Protein 1IRS (pdb70)

Solvent-accessible surf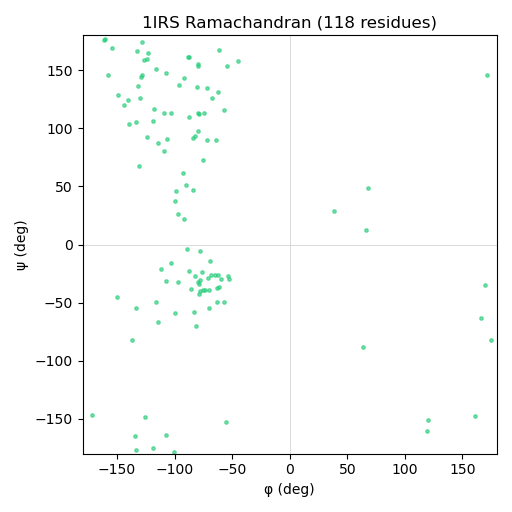ace area: 7224 Å² total

Sequence (122 aa):
MGPAFKEVWQVILKPKGLGQTKNLIGIYRLCLTSKTISFVKLNSEAAAVVLQLMNIRRCGHSENFFFIEVGRSAVTGPGEFWMQVDDSVVAQNMHETILEAMRAMSDEFRPRLVIAGNPARS

Foldseek 3Di:
DPPPQPDKAKWFWDPDKLCPPVVDTGIWMFGHRLFWTFTQHPPHDDTDATWTPVQFPAWDQPFFWIKTAGADSTSSHGDMTITGHPTSPSSVVCCVVNVVSVCCCVVVPDDD/DDDDDDPPPD

Nearest PDB structures (foldseek):
  1irs-assembly1_A  TM=1.009E+00  e=1.849E-23  Homo sapiens
  5u1m-assembly1_A  TM=9.609E-01  e=7.797E-16  Homo sapiens
  1qqg-assembly1_A  TM=9.551E-01  e=1.859E-15  Homo sapiens
  2v76-assembly1_A  TM=9.110E-01  e=1.144E-05  Homo sapiens
  3ml4-assembly2_D  TM=7.518E-01  e=1.645E-04  Mus musculus

Structure (mmCIF, N/CA/C/O backbone):
data_1IRS
#
_entry.id   1IRS
#
_cell.length_a   1.000
_cell.length_b   1.000
_cell.length_c   1.000
_cell.angle_alpha   90.00
_cell.angle_beta   90.00
_cell.angle_gamma   90.00
#
_symmetry.space_group_name_H-M   'P 1'
#
loop_
_entity.id
_entity.type
_entity.pdbx_description
1 polymer IRS-1
2 polymer 'IL-4 RECEPTOR PHOSPHOPEPTIDE'
#
loop_
_atom_site.group_PDB
_atom_site.id
_atom_site.type_symbol
_atom_site.label_atom_id
_atom_site.label_alt_id
_atom_site.label_comp_id
_atom_site.label_asym_id
_atom_site.label_entity_id
_atom_site.label_seq_id
_atom_site.pdbx_PDB_ins_code
_atom_site.Cartn_x
_atom_site.Cartn_y
_atom_site.Cartn_z
_atom_site.occupancy
_atom_site.B_iso_or_equiv
_atom_site.auth_seq_id
_atom_site.auth_comp_id
_atom_site.auth_asym_id
_atom_site.auth_atom_id
_atom_site.pdbx_PDB_model_num
ATOM 1 N N . MET A 1 1 ? -11.572 16.552 6.878 1.00 7.13 156 MET A N 1
ATOM 2 C CA . MET A 1 1 ? -10.494 17.586 6.941 1.00 6.16 156 MET A CA 1
ATOM 3 C C . MET A 1 1 ? -9.471 17.309 5.838 1.00 5.29 156 MET A C 1
ATOM 4 O O . MET A 1 1 ? -9.203 18.149 5.002 1.00 5.31 156 MET A O 1
ATOM 20 N N . GLY A 1 2 ? -8.897 16.138 5.830 1.00 4.93 157 GLY A N 1
ATOM 21 C CA . GLY A 1 2 ? -7.891 15.810 4.781 1.00 4.54 157 GLY A CA 1
ATOM 22 C C . GLY A 1 2 ? -7.129 14.544 5.179 1.00 3.57 157 GLY A C 1
ATOM 23 O O . GLY A 1 2 ? -7.198 13.540 4.498 1.00 3.36 157 GLY A O 1
ATOM 27 N N . PRO A 1 3 ? -6.423 14.640 6.275 1.00 3.49 158 PRO A N 1
ATOM 28 C CA . PRO A 1 3 ? -5.624 13.539 6.822 1.00 3.18 158 PRO A CA 1
ATOM 29 C C . PRO A 1 3 ? -6.492 12.600 7.675 1.00 2.31 158 PRO A C 1
ATOM 30 O O . PRO A 1 3 ? -6.122 12.232 8.772 1.00 2.64 158 PRO A O 1
ATOM 41 N N . ALA A 1 4 ? -7.639 12.205 7.189 1.00 1.70 159 ALA A N 1
ATOM 42 C CA . ALA A 1 4 ? -8.508 11.293 7.984 1.00 1.22 159 ALA A CA 1
ATOM 43 C C . ALA A 1 4 ? -8.209 9.845 7.594 1.00 1.00 159 ALA A C 1
ATOM 44 O O . ALA A 1 4 ? -9.062 9.134 7.099 1.00 1.26 159 ALA A O 1
ATOM 51 N N . PHE A 1 5 ? -7.001 9.402 7.812 1.00 0.81 160 PHE A N 1
ATOM 52 C CA . PHE A 1 5 ? -6.646 8.000 7.453 1.00 0.58 160 PHE A CA 1
ATOM 53 C C . PHE A 1 5 ? -7.499 7.033 8.271 1.00 0.61 160 PHE A C 1
ATOM 54 O O . PHE A 1 5 ? -7.609 7.153 9.475 1.00 1.08 160 PHE A O 1
ATOM 71 N N . LYS A 1 6 ? -8.099 6.071 7.631 1.00 0.31 161 LYS A N 1
ATOM 72 C CA . LYS A 1 6 ? -8.938 5.097 8.378 1.00 0.35 161 LYS A CA 1
ATOM 73 C C . LYS A 1 6 ? -8.032 4.198 9.224 1.00 0.32 161 LYS A C 1
ATOM 74 O O . LYS A 1 6 ? -8.204 4.075 10.421 1.00 0.37 161 LYS A O 1
ATOM 93 N N . GLU A 1 7 ? -7.067 3.571 8.609 1.00 0.28 162 GLU A N 1
ATOM 94 C CA . GLU A 1 7 ? -6.145 2.680 9.369 1.00 0.26 162 GLU A CA 1
ATOM 95 C C . GLU A 1 7 ? -4.700 3.144 9.160 1.00 0.23 162 GLU A C 1
ATOM 96 O O . GLU A 1 7 ? -4.411 3.910 8.263 1.00 0.23 162 GLU A O 1
ATOM 108 N N . VAL A 1 8 ? -3.789 2.688 9.979 1.00 0.24 163 VAL A N 1
ATOM 109 C CA . VAL A 1 8 ? -2.366 3.108 9.818 1.00 0.24 163 VAL A CA 1
ATOM 110 C C . VAL A 1 8 ? -1.437 1.984 10.282 1.00 0.22 163 VAL A C 1
ATOM 111 O O . VAL A 1 8 ? -1.574 1.458 11.368 1.00 0.31 163 VAL A O 1
ATOM 124 N N . TRP A 1 9 ? -0.490 1.616 9.465 1.00 0.17 164 TRP A N 1
ATOM 125 C CA . TRP A 1 9 ? 0.456 0.530 9.854 1.00 0.17 164 TRP A CA 1
ATOM 126 C C . TRP A 1 9 ? 1.894 1.042 9.757 1.00 0.18 164 TRP A C 1
ATOM 127 O O . TRP A 1 9 ? 2.177 2.007 9.074 1.00 0.23 164 TRP A O 1
ATOM 148 N N . GLN A 1 10 ? 2.807 0.396 10.428 1.00 0.17 165 GLN A N 1
ATOM 149 C CA . GLN A 1 10 ? 4.230 0.835 10.368 1.00 0.19 165 GLN A CA 1
ATOM 150 C C . GLN A 1 10 ? 5.067 -0.296 9.764 1.00 0.18 165 GLN A C 1
ATOM 151 O O . GLN A 1 10 ? 5.160 -1.376 10.313 1.00 0.21 165 GLN A O 1
ATOM 165 N N . VAL A 1 11 ? 5.670 -0.065 8.630 1.00 0.19 166 VAL A N 1
ATOM 166 C CA . VAL A 1 11 ? 6.487 -1.139 7.997 1.00 0.22 166 VAL A CA 1
ATOM 167 C C . VAL A 1 11 ? 7.882 -0.616 7.652 1.00 0.21 166 VAL A C 1
ATOM 168 O O . VAL A 1 11 ? 8.178 0.554 7.791 1.00 0.26 166 VAL A O 1
ATOM 181 N N . ILE A 1 12 ? 8.737 -1.490 7.197 1.00 0.21 167 ILE A N 1
ATOM 182 C CA . ILE A 1 12 ? 10.117 -1.085 6.829 1.00 0.22 167 ILE A CA 1
ATOM 183 C C . ILE A 1 12 ? 10.325 -1.380 5.349 1.00 0.22 167 ILE A C 1
ATOM 184 O O . ILE A 1 12 ? 10.463 -2.517 4.953 1.00 0.24 167 ILE A O 1
ATOM 200 N N . LEU A 1 13 ? 10.337 -0.361 4.537 1.00 0.22 168 LEU A N 1
ATOM 201 C CA . LEU A 1 13 ? 10.524 -0.556 3.066 1.00 0.23 168 LEU A CA 1
ATOM 202 C C . LEU A 1 13 ? 11.660 -1.545 2.790 1.00 0.25 168 LEU A C 1
ATOM 203 O O . LEU A 1 13 ? 12.530 -1.761 3.611 1.00 0.42 168 LEU A O 1
ATOM 219 N N . LYS A 1 14 ? 11.648 -2.146 1.634 1.00 0.22 169 LYS A N 1
ATOM 220 C CA . LYS A 1 14 ? 12.707 -3.127 1.278 1.00 0.25 169 LYS A CA 1
ATOM 221 C C . LYS A 1 14 ? 13.231 -2.784 -0.129 1.00 0.28 169 LYS A C 1
ATOM 222 O O . LYS A 1 14 ? 12.447 -2.494 -1.011 1.00 0.48 169 LYS A O 1
ATOM 241 N N . PRO A 1 15 ? 14.534 -2.816 -0.310 1.00 0.28 170 PRO A N 1
ATOM 242 C CA . PRO A 1 15 ? 15.157 -2.500 -1.604 1.00 0.33 170 PRO A CA 1
ATOM 243 C C . PRO A 1 15 ? 14.896 -3.618 -2.619 1.00 0.30 170 PRO A C 1
ATOM 244 O O . PRO A 1 15 ? 15.663 -4.552 -2.739 1.00 0.39 170 PRO A O 1
ATOM 255 N N . LYS A 1 16 ? 13.819 -3.526 -3.355 1.00 0.26 171 LYS A N 1
ATOM 256 C CA . LYS A 1 16 ? 13.509 -4.578 -4.365 1.00 0.31 171 LYS A CA 1
ATOM 257 C C . LYS A 1 16 ? 13.574 -3.980 -5.773 1.00 0.39 171 LYS A C 1
ATOM 258 O O . LYS A 1 16 ? 14.423 -4.332 -6.567 1.00 0.74 171 LYS A O 1
ATOM 277 N N . GLY A 1 17 ? 12.681 -3.081 -6.093 1.00 0.35 172 GLY A N 1
ATOM 278 C CA . GLY A 1 17 ? 12.697 -2.472 -7.454 1.00 0.38 172 GLY A CA 1
ATOM 279 C C . GLY A 1 17 ? 12.455 -0.963 -7.359 1.00 0.32 172 GLY A C 1
ATOM 280 O O . GLY A 1 17 ? 13.382 -0.177 -7.377 1.00 0.32 172 GLY A O 1
ATOM 284 N N . LEU A 1 18 ? 11.218 -0.553 -7.264 1.00 0.31 173 LEU A N 1
ATOM 285 C CA . LEU A 1 18 ? 10.917 0.906 -7.174 1.00 0.28 173 LEU A CA 1
ATOM 286 C C . LEU A 1 18 ? 11.726 1.537 -6.039 1.00 0.27 173 LEU A C 1
ATOM 287 O O . LEU A 1 18 ? 12.072 2.699 -6.089 1.00 0.29 173 LEU A O 1
ATOM 303 N N . GLY A 1 19 ? 12.030 0.785 -5.018 1.00 0.27 174 GLY A N 1
ATOM 304 C CA . GLY A 1 19 ? 12.816 1.351 -3.885 1.00 0.29 174 GLY A CA 1
ATOM 305 C C . GLY A 1 19 ? 14.311 1.152 -4.145 1.00 0.33 174 GLY A C 1
ATOM 306 O O . GLY A 1 19 ? 15.035 0.649 -3.310 1.00 0.40 174 GLY A O 1
ATOM 310 N N . GLN A 1 20 ? 14.776 1.546 -5.298 1.00 0.36 175 GLN A N 1
ATOM 311 C CA . GLN A 1 20 ? 16.220 1.386 -5.620 1.00 0.41 175 GLN A CA 1
ATOM 312 C C . GLN A 1 20 ? 16.648 2.502 -6.576 1.00 0.43 175 GLN A C 1
ATOM 313 O O . GLN A 1 20 ? 17.679 3.120 -6.401 1.00 0.48 175 GLN A O 1
ATOM 327 N N . THR A 1 21 ? 15.861 2.766 -7.585 1.00 0.45 176 THR A N 1
ATOM 328 C CA . THR A 1 21 ? 16.221 3.843 -8.549 1.00 0.53 176 THR A CA 1
ATOM 329 C C . THR A 1 21 ? 15.715 5.182 -8.012 1.00 0.47 176 THR A C 1
ATOM 330 O O . THR A 1 21 ? 16.366 6.200 -8.139 1.00 0.54 176 THR A O 1
ATOM 341 N N . LYS A 1 22 ? 14.558 5.187 -7.410 1.00 0.38 177 LYS A N 1
ATOM 342 C CA . LYS A 1 22 ? 14.007 6.456 -6.859 1.00 0.38 177 LYS A CA 1
ATOM 343 C C . LYS A 1 22 ? 14.481 6.654 -5.410 1.00 0.37 177 LYS A C 1
ATOM 344 O O . LYS A 1 22 ? 14.208 7.669 -4.800 1.00 0.41 177 LYS A O 1
ATOM 363 N N . ASN A 1 23 ? 15.190 5.700 -4.854 1.00 0.37 178 ASN A N 1
ATOM 364 C CA . ASN A 1 23 ? 15.680 5.841 -3.453 1.00 0.38 178 ASN A CA 1
ATOM 365 C C . ASN A 1 23 ? 14.504 5.802 -2.473 1.00 0.33 178 ASN A C 1
ATOM 366 O O . ASN A 1 23 ? 14.394 6.633 -1.594 1.00 0.38 178 ASN A O 1
ATOM 377 N N . LEU A 1 24 ? 13.627 4.843 -2.606 1.00 0.28 179 LEU A N 1
ATOM 378 C CA . LEU A 1 24 ? 12.473 4.765 -1.666 1.00 0.27 179 LEU A CA 1
ATOM 379 C C . LEU A 1 24 ? 12.698 3.607 -0.695 1.00 0.27 179 LEU A C 1
ATOM 380 O O . LEU A 1 24 ? 12.318 2.482 -0.954 1.00 0.30 179 LEU A O 1
ATOM 396 N N . ILE A 1 25 ? 13.315 3.874 0.422 1.00 0.28 180 ILE A N 1
ATOM 397 C CA . ILE A 1 25 ? 13.569 2.791 1.413 1.00 0.30 180 ILE A CA 1
ATOM 398 C C . ILE A 1 25 ? 13.689 3.394 2.815 1.00 0.29 180 ILE A C 1
ATOM 399 O O . ILE A 1 25 ? 13.780 4.594 2.980 1.00 0.34 180 ILE A O 1
ATOM 415 N N . GLY A 1 26 ? 13.688 2.568 3.826 1.00 0.28 181 GLY A N 1
ATOM 416 C CA . GLY A 1 26 ? 13.800 3.092 5.218 1.00 0.29 181 GLY A CA 1
ATOM 417 C C . GLY A 1 26 ? 12.564 2.677 6.020 1.00 0.28 181 GLY A C 1
ATOM 418 O O . GLY A 1 26 ? 11.957 1.657 5.760 1.00 0.31 181 GLY A O 1
ATOM 422 N N . ILE A 1 27 ? 12.185 3.461 6.992 1.00 0.27 182 ILE A N 1
ATOM 423 C CA . ILE A 1 27 ? 10.987 3.111 7.807 1.00 0.27 182 ILE A CA 1
ATOM 424 C C . ILE A 1 27 ? 9.806 3.977 7.366 1.00 0.27 182 ILE A C 1
ATOM 425 O O . ILE A 1 27 ? 9.802 5.178 7.546 1.00 0.46 182 ILE A O 1
ATOM 441 N N . TYR A 1 28 ? 8.807 3.374 6.784 1.00 0.22 183 TYR A N 1
ATOM 442 C CA . TYR A 1 28 ? 7.625 4.159 6.324 1.00 0.22 183 TYR A CA 1
ATOM 443 C C . TYR A 1 28 ? 6.369 3.682 7.055 1.00 0.21 183 TYR A C 1
ATOM 444 O O . TYR A 1 28 ? 6.430 2.853 7.940 1.00 0.23 183 TYR A O 1
ATOM 462 N N . ARG A 1 29 ? 5.230 4.202 6.686 1.00 0.19 184 ARG A N 1
ATOM 463 C CA . ARG A 1 29 ? 3.963 3.785 7.350 1.00 0.19 184 ARG A CA 1
ATOM 464 C C . ARG A 1 29 ? 2.857 3.666 6.297 1.00 0.18 184 ARG A C 1
ATOM 465 O O . ARG A 1 29 ? 2.580 4.599 5.568 1.00 0.20 184 ARG A O 1
ATOM 486 N N . LEU A 1 30 ? 2.224 2.527 6.210 1.00 0.18 185 LEU A N 1
ATOM 487 C CA . LEU A 1 30 ? 1.138 2.353 5.203 1.00 0.18 185 LEU A CA 1
ATOM 488 C C . LEU A 1 30 ? -0.176 2.897 5.770 1.00 0.17 185 LEU A C 1
ATOM 489 O O . LEU A 1 30 ? -0.917 2.194 6.427 1.00 0.18 185 LEU A O 1
ATOM 505 N N . CYS A 1 31 ? -0.471 4.145 5.524 1.00 0.20 186 CYS A N 1
ATOM 506 C CA . CYS A 1 31 ? -1.735 4.728 6.051 1.00 0.20 186 CYS A CA 1
ATOM 507 C C . CYS A 1 31 ? -2.865 4.483 5.051 1.00 0.21 186 CYS A C 1
ATOM 508 O O . CYS A 1 31 ? -2.898 5.059 3.981 1.00 0.24 186 CYS A O 1
ATOM 516 N N . LEU A 1 32 ? -3.794 3.632 5.391 1.00 0.20 187 LEU A N 1
ATOM 517 C CA . LEU A 1 32 ? -4.922 3.350 4.462 1.00 0.23 187 LEU A CA 1
ATOM 518 C C . LEU A 1 32 ? -5.956 4.470 4.566 1.00 0.25 187 LEU A C 1
ATOM 519 O O . LEU A 1 32 ? -6.604 4.635 5.579 1.00 0.45 187 LEU A O 1
ATOM 535 N N . THR A 1 33 ? -6.118 5.238 3.525 1.00 0.17 188 THR A N 1
ATOM 536 C CA . THR A 1 33 ? -7.114 6.346 3.564 1.00 0.20 188 THR A CA 1
ATOM 537 C C . THR A 1 33 ? -8.395 5.890 2.865 1.00 0.20 188 THR A C 1
ATOM 538 O O . THR A 1 33 ? -8.958 6.608 2.060 1.00 0.20 188 THR A O 1
ATOM 549 N N . SER A 1 34 ? -8.841 4.696 3.184 1.00 0.22 189 SER A N 1
ATOM 550 C CA . SER A 1 34 ? -10.091 4.119 2.582 1.00 0.25 189 SER A CA 1
ATOM 551 C C . SER A 1 34 ? -10.233 4.465 1.094 1.00 0.23 189 SER A C 1
ATOM 552 O O . SER A 1 34 ? -11.332 4.551 0.590 1.00 0.26 189 SER A O 1
ATOM 560 N N . LYS A 1 35 ? -9.144 4.657 0.393 1.00 0.20 190 LYS A N 1
ATOM 561 C CA . LYS A 1 35 ? -9.215 4.997 -1.060 1.00 0.21 190 LYS A CA 1
ATOM 562 C C . LYS A 1 35 ? -7.823 5.415 -1.521 1.00 0.19 190 LYS A C 1
ATOM 563 O O . LYS A 1 35 ? -7.430 5.155 -2.639 1.00 0.20 190 LYS A O 1
ATOM 582 N N . THR A 1 36 ? -7.072 6.068 -0.673 1.00 0.18 191 THR A N 1
ATOM 583 C CA . THR A 1 36 ? -5.704 6.499 -1.091 1.00 0.18 191 THR A CA 1
ATOM 584 C C . THR A 1 36 ? -4.668 6.075 -0.047 1.00 0.17 191 THR A C 1
ATOM 585 O O . THR A 1 36 ? -4.784 6.386 1.119 1.00 0.22 191 THR A O 1
ATOM 596 N N . ILE A 1 37 ? -3.649 5.368 -0.463 1.00 0.16 192 ILE A N 1
ATOM 597 C CA . ILE A 1 37 ? -2.600 4.926 0.501 1.00 0.15 192 ILE A CA 1
ATOM 598 C C . ILE A 1 37 ? -1.637 6.086 0.766 1.00 0.15 192 ILE A C 1
ATOM 599 O O . ILE A 1 37 ? -1.488 6.977 -0.047 1.00 0.15 192 ILE A O 1
ATOM 615 N N . SER A 1 38 ? -0.981 6.089 1.898 1.00 0.15 193 SER A N 1
ATOM 616 C CA . SER A 1 38 ? -0.036 7.202 2.199 1.00 0.16 193 SER A CA 1
ATOM 617 C C . SER A 1 38 ? 1.229 6.665 2.871 1.00 0.16 193 SER A C 1
ATOM 618 O O . SER A 1 38 ? 1.236 6.351 4.043 1.00 0.18 193 SER A O 1
ATOM 626 N N . PHE A 1 39 ? 2.301 6.569 2.141 1.00 0.16 194 PHE A N 1
ATOM 627 C CA . PHE A 1 39 ? 3.567 6.064 2.741 1.00 0.17 194 PHE A CA 1
ATOM 628 C C . PHE A 1 39 ? 4.259 7.216 3.470 1.00 0.17 194 PHE A C 1
ATOM 629 O O . PHE A 1 39 ? 5.004 7.976 2.884 1.00 0.20 194 PHE A O 1
ATOM 646 N N . VAL A 1 40 ? 4.013 7.356 4.743 1.00 0.17 195 VAL A N 1
ATOM 647 C CA . VAL A 1 40 ? 4.651 8.465 5.507 1.00 0.18 195 VAL A CA 1
ATOM 648 C C . VAL A 1 40 ? 5.911 7.959 6.209 1.00 0.17 195 VAL A C 1
ATOM 649 O O . VAL A 1 40 ? 5.929 6.888 6.779 1.00 0.20 195 VAL A O 1
ATOM 662 N N . LYS A 1 41 ? 6.967 8.725 6.175 1.00 0.18 196 LYS A N 1
ATOM 663 C CA . LYS A 1 41 ? 8.224 8.288 6.843 1.00 0.20 196 LYS A CA 1
ATOM 664 C C . LYS A 1 41 ? 8.120 8.574 8.342 1.00 0.21 196 LYS A C 1
ATOM 665 O O . LYS A 1 41 ? 7.685 9.631 8.754 1.00 0.25 196 LYS A O 1
ATOM 684 N N . LEU A 1 42 ? 8.513 7.639 9.162 1.00 0.24 197 LEU A N 1
ATOM 685 C CA . LEU A 1 42 ? 8.434 7.858 10.634 1.00 0.29 197 LEU A CA 1
ATOM 686 C C . LEU A 1 42 ? 9.274 9.078 11.021 1.00 0.34 197 LEU A C 1
ATOM 687 O O . LEU A 1 42 ? 8.978 9.767 11.977 1.00 1.06 197 LEU A O 1
ATOM 703 N N . ASN A 1 43 ? 10.320 9.350 10.289 1.00 1.06 198 ASN A N 1
ATOM 704 C CA . ASN A 1 43 ? 11.174 10.526 10.622 1.00 1.14 198 ASN A CA 1
ATOM 705 C C . ASN A 1 43 ? 10.809 11.702 9.711 1.00 0.79 198 ASN A C 1
ATOM 706 O O . ASN A 1 43 ? 11.658 12.464 9.291 1.00 0.96 198 ASN A O 1
ATOM 717 N N . SER A 1 44 ? 9.551 11.858 9.403 1.00 0.89 199 SER A N 1
ATOM 718 C CA . SER A 1 44 ? 9.134 12.986 8.523 1.00 0.67 199 SER A CA 1
ATOM 719 C C . SER A 1 44 ? 7.897 13.663 9.114 1.00 0.93 199 SER A C 1
ATOM 720 O O . SER A 1 44 ? 7.560 13.466 10.265 1.00 1.50 199 SER A O 1
ATOM 728 N N . GLU A 1 45 ? 7.217 14.460 8.337 1.00 0.96 200 GLU A N 1
ATOM 729 C CA . GLU A 1 45 ? 6.002 15.149 8.855 1.00 1.44 200 GLU A CA 1
ATOM 730 C C . GLU A 1 45 ? 4.866 15.008 7.840 1.00 1.09 200 GLU A C 1
ATOM 731 O O . GLU A 1 45 ? 3.790 14.544 8.159 1.00 1.60 200 GLU A O 1
ATOM 743 N N . ALA A 1 46 ? 5.098 15.405 6.619 1.00 0.53 201 ALA A N 1
ATOM 744 C CA . ALA A 1 46 ? 4.032 15.294 5.585 1.00 0.40 201 ALA A CA 1
ATOM 745 C C . ALA A 1 46 ? 4.116 13.921 4.913 1.00 0.33 201 ALA A C 1
ATOM 746 O O . ALA A 1 46 ? 5.127 13.250 4.977 1.00 0.36 201 ALA A O 1
ATOM 753 N N . ALA A 1 47 ? 3.062 13.499 4.270 1.00 0.29 202 ALA A N 1
ATOM 754 C CA . ALA A 1 47 ? 3.083 12.170 3.595 1.00 0.24 202 ALA A CA 1
ATOM 755 C C . ALA A 1 47 ? 4.273 12.105 2.635 1.00 0.24 202 ALA A C 1
ATOM 756 O O . ALA A 1 47 ? 4.737 13.111 2.137 1.00 0.31 202 ALA A O 1
ATOM 763 N N . ALA A 1 48 ? 4.771 10.927 2.371 1.00 0.20 203 ALA A N 1
ATOM 764 C CA . ALA A 1 48 ? 5.931 10.800 1.445 1.00 0.22 203 ALA A CA 1
ATOM 765 C C . ALA A 1 48 ? 5.438 10.381 0.059 1.00 0.23 203 ALA A C 1
ATOM 766 O O . ALA A 1 48 ? 5.646 11.071 -0.919 1.00 0.28 203 ALA A O 1
ATOM 773 N N . VAL A 1 49 ? 4.786 9.254 -0.035 1.00 0.23 204 VAL A N 1
ATOM 774 C CA . VAL A 1 49 ? 4.283 8.794 -1.360 1.00 0.25 204 VAL A CA 1
ATOM 775 C C . VAL A 1 49 ? 2.773 8.563 -1.283 1.00 0.23 204 VAL A C 1
ATOM 776 O O . VAL A 1 49 ? 2.317 7.494 -0.932 1.00 0.23 204 VAL A O 1
ATOM 789 N N . VAL A 1 50 ? 1.993 9.556 -1.610 1.00 0.25 205 VAL A N 1
ATOM 790 C CA . VAL A 1 50 ? 0.515 9.385 -1.555 1.00 0.25 205 VAL A CA 1
ATOM 791 C C . VAL A 1 50 ? 0.051 8.633 -2.802 1.00 0.23 205 VAL A C 1
ATOM 792 O O . VAL A 1 50 ? -0.122 9.208 -3.858 1.00 0.29 205 VAL A O 1
ATOM 805 N N . LEU A 1 51 ? -0.149 7.350 -2.687 1.00 0.19 206 LEU A N 1
ATOM 806 C CA . LEU A 1 51 ? -0.599 6.560 -3.865 1.00 0.19 206 LEU A CA 1
ATOM 807 C C . LEU A 1 51 ? -2.101 6.305 -3.762 1.00 0.17 206 LEU A C 1
ATOM 808 O O . LEU A 1 51 ? -2.752 6.742 -2.834 1.00 0.19 206 LEU A O 1
ATOM 824 N N . GLN A 1 52 ? -2.657 5.601 -4.706 1.00 0.21 207 GLN A N 1
ATOM 825 C CA . GLN A 1 52 ? -4.117 5.320 -4.658 1.00 0.20 207 GLN A CA 1
ATOM 826 C C . GLN A 1 52 ? -4.354 3.820 -4.824 1.00 0.19 207 GLN A C 1
ATOM 827 O O . GLN A 1 52 ? -3.637 3.143 -5.532 1.00 0.20 207 GLN A O 1
ATOM 841 N N . LEU A 1 53 ? -5.356 3.295 -4.175 1.00 0.19 208 LEU A N 1
ATOM 842 C CA . LEU A 1 53 ? -5.641 1.837 -4.298 1.00 0.21 208 LEU A CA 1
ATOM 843 C C . LEU A 1 53 ? -6.131 1.529 -5.719 1.00 0.22 208 LEU A C 1
ATOM 844 O O . LEU A 1 53 ? -5.992 0.425 -6.206 1.00 0.25 208 LEU A O 1
ATOM 860 N N . MET A 1 54 ? -6.707 2.494 -6.387 1.00 0.22 209 MET A N 1
ATOM 861 C CA . MET A 1 54 ? -7.205 2.252 -7.773 1.00 0.24 209 MET A CA 1
ATOM 862 C C . MET A 1 54 ? -6.029 2.050 -8.739 1.00 0.25 209 MET A C 1
ATOM 863 O O . MET A 1 54 ? -6.208 1.597 -9.852 1.00 0.40 209 MET A O 1
ATOM 877 N N . ASN A 1 55 ? -4.830 2.380 -8.334 1.00 0.21 210 ASN A N 1
ATOM 878 C CA . ASN A 1 55 ? -3.659 2.201 -9.240 1.00 0.22 210 ASN A CA 1
ATOM 879 C C . ASN A 1 55 ? -2.854 0.961 -8.824 1.00 0.23 210 ASN A C 1
ATOM 880 O O . ASN A 1 55 ? -2.037 0.466 -9.576 1.00 0.43 210 ASN A O 1
ATOM 891 N N . ILE A 1 56 ? -3.071 0.450 -7.638 1.00 0.23 211 ILE A N 1
ATOM 892 C CA . ILE A 1 56 ? -2.311 -0.754 -7.197 1.00 0.22 211 ILE A CA 1
ATOM 893 C C . ILE A 1 56 ? -2.858 -1.992 -7.909 1.00 0.23 211 ILE A C 1
ATOM 894 O O . ILE A 1 56 ? -3.981 -2.401 -7.688 1.00 0.30 211 ILE A O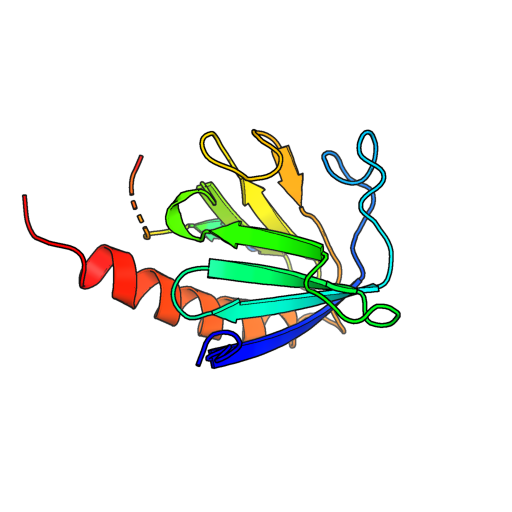 1
ATOM 910 N N . ARG A 1 57 ? -2.074 -2.594 -8.761 1.00 0.20 212 ARG A N 1
ATOM 911 C CA . ARG A 1 57 ? -2.557 -3.809 -9.481 1.00 0.23 212 ARG A CA 1
ATOM 912 C C . ARG A 1 57 ? -2.975 -4.856 -8.453 1.00 0.24 212 ARG A C 1
ATOM 913 O O . ARG A 1 57 ? -4.046 -5.424 -8.523 1.00 0.29 212 ARG A O 1
ATOM 934 N N . ARG A 1 58 ? -2.126 -5.114 -7.499 1.00 0.22 213 ARG A N 1
ATOM 935 C CA . ARG A 1 58 ? -2.453 -6.126 -6.457 1.00 0.25 213 ARG A CA 1
ATOM 936 C C . ARG A 1 58 ? -1.546 -5.913 -5.243 1.00 0.25 213 ARG A C 1
ATOM 937 O O . ARG A 1 58 ? -0.663 -5.079 -5.256 1.00 0.37 213 ARG A O 1
ATOM 958 N N . CYS A 1 59 ? -1.755 -6.661 -4.197 1.00 0.26 214 CYS A N 1
ATOM 959 C CA . CYS A 1 59 ? -0.904 -6.503 -2.984 1.00 0.27 214 CYS A CA 1
ATOM 960 C C . CYS A 1 59 ? -0.673 -7.878 -2.357 1.00 0.35 214 CYS A C 1
ATOM 961 O O . CYS A 1 59 ? -1.604 -8.561 -1.979 1.00 1.01 214 CYS A O 1
ATOM 969 N N . GLY A 1 60 ? 0.559 -8.293 -2.250 1.00 0.41 215 GLY A N 1
ATOM 970 C CA . GLY A 1 60 ? 0.838 -9.629 -1.655 1.00 0.32 215 GLY A CA 1
ATOM 971 C C . GLY A 1 60 ? 1.452 -9.482 -0.262 1.00 0.29 215 GLY A C 1
ATOM 972 O O . GLY A 1 60 ? 2.180 -8.549 0.023 1.00 0.39 215 GLY A O 1
ATOM 976 N N . HIS A 1 61 ? 1.157 -10.414 0.602 1.00 0.29 216 HIS A N 1
ATOM 977 C CA . HIS A 1 61 ? 1.703 -10.373 1.986 1.00 0.31 216 HIS A CA 1
ATOM 978 C C . HIS A 1 61 ? 2.300 -11.744 2.305 1.00 0.34 216 HIS A C 1
ATOM 979 O O . HIS A 1 61 ? 1.800 -12.478 3.133 1.00 0.40 216 HIS A O 1
ATOM 993 N N . SER A 1 62 ? 3.369 -12.088 1.637 1.00 0.32 217 SER A N 1
ATOM 994 C CA . SER A 1 62 ? 4.020 -13.409 1.867 1.00 0.36 217 SER A CA 1
ATOM 995 C C . SER A 1 62 ? 4.562 -13.500 3.291 1.00 0.38 217 SER A C 1
ATOM 996 O O . SER A 1 62 ? 5.691 -13.148 3.550 1.00 0.57 217 SER A O 1
ATOM 1004 N N . GLU A 1 63 ? 3.770 -13.978 4.211 1.00 0.36 218 GLU A N 1
ATOM 1005 C CA . GLU A 1 63 ? 4.238 -14.103 5.623 1.00 0.37 218 GLU A CA 1
ATOM 1006 C C . GLU A 1 63 ? 4.534 -12.715 6.210 1.00 0.35 218 GLU A C 1
ATOM 1007 O O . GLU A 1 63 ? 3.676 -12.100 6.808 1.00 0.40 218 GLU A O 1
ATOM 1019 N N . ASN A 1 64 ? 5.735 -12.212 6.057 1.00 0.32 219 ASN A N 1
ATOM 1020 C CA . ASN A 1 64 ? 6.056 -10.868 6.620 1.00 0.34 219 ASN A CA 1
ATOM 1021 C C . ASN A 1 64 ? 6.282 -9.857 5.490 1.00 0.31 219 ASN A C 1
ATOM 1022 O O . ASN A 1 64 ? 6.178 -8.663 5.688 1.00 0.37 219 ASN A O 1
ATOM 1033 N N . PHE A 1 65 ? 6.595 -10.318 4.309 1.00 0.28 220 PHE A N 1
ATOM 1034 C CA . PHE A 1 65 ? 6.830 -9.372 3.182 1.00 0.28 220 PHE A CA 1
ATOM 1035 C C . PHE A 1 65 ? 5.489 -8.885 2.630 1.00 0.26 220 PHE A C 1
ATOM 1036 O O . PHE A 1 65 ? 4.727 -9.638 2.052 1.00 0.28 220 PHE A O 1
ATOM 1053 N N . PHE A 1 66 ? 5.203 -7.623 2.807 1.00 0.29 221 PHE A N 1
ATOM 1054 C CA . PHE A 1 66 ? 3.919 -7.061 2.299 1.00 0.28 221 PHE A CA 1
ATOM 1055 C C . PHE A 1 66 ? 4.212 -6.144 1.117 1.00 0.27 221 PHE A C 1
ATOM 1056 O O . PHE A 1 66 ? 4.272 -4.938 1.253 1.00 0.37 221 PHE A O 1
ATOM 1073 N N . PHE A 1 67 ? 4.402 -6.701 -0.045 1.00 0.22 222 PHE A N 1
ATOM 1074 C CA . PHE A 1 67 ? 4.700 -5.848 -1.224 1.00 0.22 222 PHE A CA 1
ATOM 1075 C C . PHE A 1 67 ? 3.402 -5.400 -1.890 1.00 0.22 222 PHE A C 1
ATOM 1076 O O . PHE A 1 67 ? 2.354 -5.979 -1.687 1.00 0.27 222 PHE A O 1
ATOM 1093 N N . ILE A 1 68 ? 3.465 -4.368 -2.685 1.00 0.20 223 ILE A N 1
ATOM 1094 C CA . ILE A 1 68 ? 2.237 -3.879 -3.367 1.00 0.21 223 ILE A CA 1
ATOM 1095 C C . ILE A 1 68 ? 2.538 -3.636 -4.845 1.00 0.19 223 ILE A C 1
ATOM 1096 O O . ILE A 1 68 ? 3.182 -2.673 -5.210 1.00 0.23 223 ILE A O 1
ATOM 1112 N N . GLU A 1 69 ? 2.075 -4.506 -5.699 1.00 0.19 224 GLU A N 1
ATOM 1113 C CA . GLU A 1 69 ? 2.331 -4.329 -7.155 1.00 0.19 224 GLU A CA 1
ATOM 1114 C C . GLU A 1 69 ? 1.568 -3.106 -7.657 1.00 0.17 224 GLU A C 1
ATOM 1115 O O . GLU A 1 69 ? 0.373 -2.985 -7.472 1.00 0.19 224 GLU A O 1
ATOM 1127 N N . VAL A 1 70 ? 2.255 -2.197 -8.290 1.00 0.16 225 VAL A N 1
ATOM 1128 C CA . VAL A 1 70 ? 1.582 -0.975 -8.807 1.00 0.16 225 VAL A CA 1
ATOM 1129 C C . VAL A 1 70 ? 1.669 -0.957 -10.335 1.00 0.17 225 VAL A C 1
ATOM 1130 O O . VAL A 1 70 ? 2.594 -1.487 -10.918 1.00 0.22 225 VAL A O 1
ATOM 1143 N N . GLY A 1 71 ? 0.714 -0.354 -10.989 1.00 0.19 226 GLY A N 1
ATOM 1144 C CA . GLY A 1 71 ? 0.749 -0.311 -12.478 1.00 0.22 226 GLY A CA 1
ATOM 1145 C C . GLY A 1 71 ? 0.649 1.138 -12.954 1.00 0.48 226 GLY A C 1
ATOM 1146 O O . GLY A 1 71 ? 1.112 2.051 -12.301 1.00 0.82 226 GLY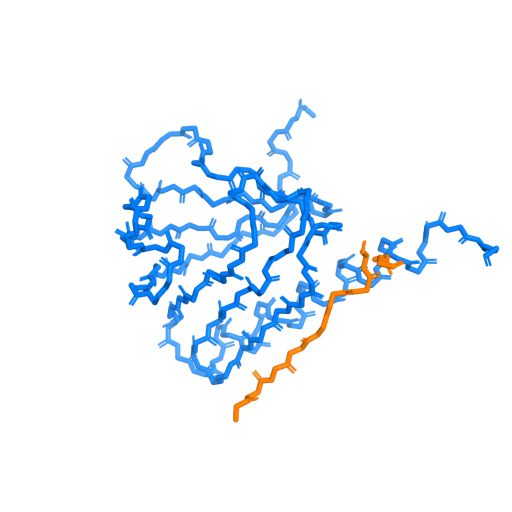 A O 1
ATOM 1150 N N . ARG A 1 72 ? 0.047 1.355 -14.091 1.00 0.61 227 ARG A N 1
ATOM 1151 C CA . ARG A 1 72 ? -0.085 2.743 -14.613 1.00 0.98 227 ARG A CA 1
ATOM 1152 C C . ARG A 1 72 ? -0.894 3.585 -13.627 1.00 0.54 227 ARG A C 1
ATOM 1153 O O . ARG A 1 72 ? -1.517 3.068 -12.720 1.00 1.42 227 ARG A O 1
ATOM 1174 N N . SER A 1 73 ? -0.889 4.879 -13.798 1.00 0.63 228 SER A N 1
ATOM 1175 C CA . SER A 1 73 ? -1.656 5.762 -12.874 1.00 0.94 228 SER A CA 1
ATOM 1176 C C . SER A 1 73 ? -1.047 5.720 -11.465 1.00 0.79 228 SER A C 1
ATOM 1177 O O . SER A 1 73 ? -1.644 6.187 -10.515 1.00 1.13 228 SER A O 1
ATOM 1185 N N . ALA A 1 74 ? 0.132 5.173 -11.312 1.00 0.38 229 ALA A N 1
ATOM 1186 C CA . ALA A 1 74 ? 0.751 5.118 -9.960 1.00 0.36 229 ALA A CA 1
ATOM 1187 C C . ALA A 1 74 ? 1.627 6.356 -9.759 1.00 0.36 229 AL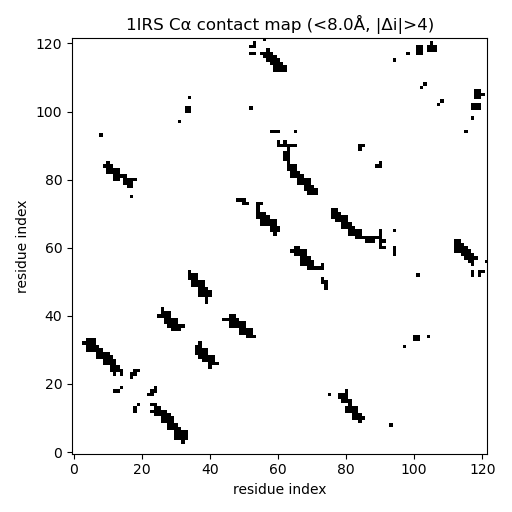A A C 1
ATOM 1188 O O . ALA A 1 74 ? 2.267 6.829 -10.677 1.00 0.50 229 ALA A O 1
ATOM 1195 N N . VAL A 1 75 ? 1.659 6.885 -8.566 1.00 0.39 230 VAL A N 1
ATOM 1196 C CA . VAL A 1 75 ? 2.492 8.094 -8.306 1.00 0.43 230 VAL A CA 1
ATOM 1197 C C . VAL A 1 75 ? 3.934 7.834 -8.754 1.00 0.39 230 VAL A C 1
ATOM 1198 O O . VAL A 1 75 ? 4.658 8.745 -9.102 1.00 0.44 230 VAL A O 1
ATOM 1211 N N . THR A 1 76 ? 4.356 6.598 -8.751 1.00 0.37 231 THR A N 1
ATOM 1212 C CA . THR A 1 76 ? 5.749 6.285 -9.178 1.00 0.42 231 THR A CA 1
ATOM 1213 C C . THR A 1 76 ? 5.722 5.608 -10.550 1.00 0.40 231 THR A C 1
ATOM 1214 O O . THR A 1 76 ? 6.630 5.756 -11.343 1.00 0.50 231 THR A O 1
ATOM 1225 N N . GLY A 1 77 ? 4.688 4.865 -10.835 1.00 0.34 232 GLY A N 1
ATOM 1226 C CA . GLY A 1 77 ? 4.607 4.179 -12.156 1.00 0.36 232 GLY A CA 1
ATOM 1227 C C . GLY A 1 77 ? 4.553 2.664 -11.941 1.00 0.31 232 GLY A C 1
ATOM 1228 O O . GLY A 1 77 ? 4.226 2.204 -10.865 1.00 0.36 232 GLY A O 1
ATOM 1232 N N . PRO A 1 78 ? 4.876 1.933 -12.976 1.00 0.34 233 PRO A N 1
ATOM 1233 C CA . PRO A 1 78 ? 4.880 0.466 -12.947 1.00 0.31 233 PRO A CA 1
ATOM 1234 C C . PRO A 1 78 ? 6.055 -0.036 -12.105 1.00 0.30 233 PRO A C 1
ATOM 1235 O O . PRO A 1 78 ? 7.167 0.439 -12.227 1.00 0.42 233 PRO A O 1
ATOM 1246 N N . GLY A 1 79 ? 5.818 -0.993 -11.250 1.00 0.22 234 GLY A N 1
ATOM 1247 C CA . GLY A 1 79 ? 6.920 -1.523 -10.400 1.00 0.23 234 GLY A CA 1
ATOM 1248 C C . GLY A 1 79 ? 6.321 -2.259 -9.203 1.00 0.20 234 GLY A C 1
ATOM 1249 O O . GLY A 1 79 ? 5.268 -2.858 -9.296 1.00 0.20 234 GLY A O 1
ATOM 1253 N N . GLU A 1 80 ? 6.980 -2.222 -8.079 1.00 0.20 235 GLU A N 1
ATOM 1254 C CA . GLU A 1 80 ? 6.440 -2.923 -6.883 1.00 0.19 235 GLU A CA 1
ATOM 1255 C C . GLU A 1 80 ? 7.044 -2.317 -5.615 1.00 0.19 235 GLU A C 1
ATOM 1256 O O . GLU A 1 80 ? 8.185 -1.901 -5.595 1.00 0.22 235 GLU A O 1
ATOM 1268 N N . PHE A 1 81 ? 6.283 -2.266 -4.557 1.00 0.20 236 PHE A N 1
ATOM 1269 C CA . PHE A 1 81 ? 6.806 -1.688 -3.286 1.00 0.21 236 PHE A CA 1
ATOM 1270 C C . PHE A 1 81 ? 6.894 -2.790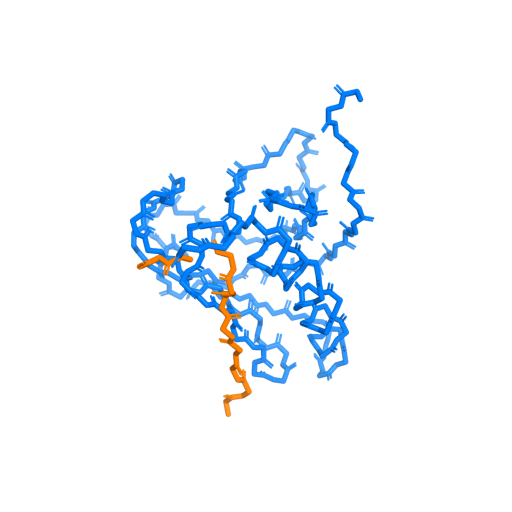 -2.232 1.00 0.22 236 PHE A C 1
ATOM 1271 O O . PHE A 1 81 ? 5.975 -2.998 -1.469 1.00 0.22 236 PHE A O 1
ATOM 1288 N N . TRP A 1 82 ? 7.991 -3.497 -2.184 1.00 0.26 237 TRP A N 1
ATOM 1289 C CA . TRP A 1 82 ? 8.132 -4.588 -1.178 1.00 0.27 237 TRP A CA 1
ATOM 1290 C C . TRP A 1 82 ? 8.504 -3.997 0.183 1.00 0.31 237 TRP A C 1
ATOM 1291 O O . TRP A 1 82 ? 9.088 -2.938 0.271 1.00 0.46 237 TRP A O 1
ATOM 1312 N N . MET A 1 83 ? 8.171 -4.679 1.246 1.00 0.30 238 MET A N 1
ATOM 1313 C CA . MET A 1 83 ? 8.508 -4.166 2.604 1.00 0.35 238 MET A CA 1
ATOM 1314 C C . MET A 1 83 ? 8.461 -5.324 3.603 1.00 0.32 238 MET A C 1
ATOM 1315 O O . MET A 1 83 ? 8.130 -6.440 3.256 1.00 0.49 238 MET A O 1
ATOM 1329 N N . GLN A 1 84 ? 8.791 -5.070 4.840 1.00 0.26 239 GLN A N 1
ATOM 1330 C CA . GLN A 1 84 ? 8.769 -6.162 5.854 1.00 0.31 239 GLN A CA 1
ATOM 1331 C C . GLN A 1 84 ? 7.965 -5.718 7.078 1.00 0.32 239 GLN A C 1
ATOM 1332 O O . GLN A 1 84 ? 7.990 -4.567 7.465 1.00 0.48 239 GLN A O 1
ATOM 1346 N N . VAL A 1 85 ? 7.253 -6.623 7.691 1.00 0.28 240 VAL A N 1
ATOM 1347 C CA . VAL A 1 85 ? 6.449 -6.252 8.889 1.00 0.31 240 VAL A CA 1
ATOM 1348 C C . VAL A 1 85 ? 7.106 -6.839 10.143 1.00 0.32 240 VAL A C 1
ATOM 1349 O O . VAL A 1 85 ? 8.254 -7.236 10.125 1.00 0.34 240 VAL A O 1
ATOM 1362 N N . ASP A 1 86 ? 6.389 -6.895 11.233 1.00 0.37 241 ASP A N 1
ATOM 1363 C CA . ASP A 1 86 ? 6.976 -7.454 12.484 1.00 0.41 241 ASP A CA 1
ATOM 1364 C C . ASP A 1 86 ? 7.169 -8.965 12.334 1.00 0.38 241 ASP A C 1
ATOM 1365 O O . ASP A 1 86 ? 8.151 -9.522 12.784 1.00 0.44 241 ASP A O 1
ATOM 1374 N N . ASP A 1 87 ? 6.240 -9.633 11.708 1.00 0.33 242 ASP A N 1
ATOM 1375 C CA . ASP A 1 87 ? 6.371 -11.107 11.534 1.00 0.34 242 ASP A CA 1
ATOM 1376 C C . ASP A 1 87 ? 5.259 -11.606 10.596 1.00 0.33 242 ASP A C 1
ATOM 1377 O O . ASP A 1 87 ? 4.851 -10.907 9.691 1.00 0.41 242 ASP A O 1
ATOM 1386 N N . SER A 1 88 ? 4.760 -12.804 10.792 1.00 0.37 243 SER A N 1
ATOM 1387 C CA . SER A 1 88 ? 3.681 -13.313 9.897 1.00 0.40 243 SER A CA 1
ATOM 1388 C C . SER A 1 88 ? 2.302 -12.974 10.481 1.00 0.41 243 SER A C 1
ATOM 1389 O O . SER A 1 88 ? 1.315 -13.605 10.158 1.00 0.60 243 SER A O 1
ATOM 1397 N N . VAL A 1 89 ? 2.219 -11.986 11.333 1.00 0.33 244 VAL A N 1
ATOM 1398 C CA . VAL A 1 89 ? 0.902 -11.618 11.923 1.00 0.32 244 VAL A CA 1
ATOM 1399 C C . VAL A 1 89 ? 0.540 -10.205 11.479 1.00 0.26 244 VAL A C 1
ATOM 1400 O O . VAL A 1 89 ? -0.547 -9.955 11.001 1.00 0.28 244 VAL A O 1
ATOM 1413 N N . VAL A 1 90 ? 1.446 -9.279 11.625 1.00 0.24 245 VAL A N 1
ATOM 1414 C CA . VAL A 1 90 ? 1.158 -7.884 11.200 1.00 0.22 245 VAL A CA 1
ATOM 1415 C C . VAL A 1 90 ? 0.904 -7.872 9.690 1.00 0.21 245 VAL A C 1
ATOM 1416 O O . VAL A 1 90 ? 0.216 -7.014 9.175 1.00 0.22 245 VAL A O 1
ATOM 1429 N N . ALA A 1 91 ? 1.451 -8.824 8.975 1.00 0.23 246 ALA A N 1
ATOM 1430 C CA . ALA A 1 91 ? 1.233 -8.866 7.503 1.00 0.26 246 ALA A CA 1
ATOM 1431 C C . ALA A 1 91 ? -0.152 -9.447 7.236 1.00 0.27 246 ALA A C 1
ATOM 1432 O O . ALA A 1 91 ? -0.888 -8.958 6.407 1.00 0.28 246 ALA A O 1
ATOM 1439 N N . GLN A 1 92 ? -0.519 -10.484 7.944 1.00 0.28 247 GLN A N 1
ATOM 1440 C CA . GLN A 1 92 ? -1.867 -11.080 7.734 1.00 0.30 247 GLN A CA 1
ATOM 1441 C C . GLN A 1 92 ? -2.919 -10.214 8.444 1.00 0.27 247 GLN A C 1
ATOM 1442 O O . GLN A 1 92 ? -4.106 -10.448 8.329 1.00 0.31 247 GLN A O 1
ATOM 1456 N N . ASN A 1 93 ? -2.493 -9.213 9.176 1.00 0.23 248 ASN A N 1
ATOM 1457 C CA . ASN A 1 93 ? -3.455 -8.333 9.885 1.00 0.23 248 ASN A CA 1
ATOM 1458 C C . ASN A 1 93 ? -3.697 -7.088 9.030 1.00 0.22 248 ASN A C 1
ATOM 1459 O O . ASN A 1 93 ? -4.770 -6.518 9.027 1.00 0.27 248 ASN A O 1
ATOM 1470 N N . MET A 1 94 ? -2.699 -6.670 8.298 1.00 0.22 249 MET A N 1
ATOM 1471 C CA . MET A 1 94 ? -2.851 -5.470 7.432 1.00 0.26 249 MET A CA 1
ATOM 1472 C C . MET A 1 94 ? -3.410 -5.892 6.068 1.00 0.29 249 MET A C 1
ATOM 1473 O O . MET A 1 94 ? -3.995 -5.100 5.358 1.00 0.34 249 MET A O 1
ATOM 1487 N N . HIS A 1 95 ? -3.235 -7.134 5.691 1.00 0.31 250 HIS A N 1
ATOM 1488 C CA . HIS A 1 95 ? -3.758 -7.592 4.375 1.00 0.38 250 HIS A CA 1
ATOM 1489 C C . HIS A 1 95 ? -5.256 -7.868 4.492 1.00 0.34 250 HIS A C 1
ATOM 1490 O O . HIS A 1 95 ? -6.001 -7.695 3.551 1.00 0.36 250 HIS A O 1
ATOM 1504 N N . GLU A 1 96 ? -5.705 -8.299 5.638 1.00 0.32 251 GLU A N 1
ATOM 1505 C CA . GLU A 1 96 ? -7.157 -8.586 5.805 1.00 0.33 251 GLU A CA 1
ATOM 1506 C C . GLU A 1 96 ? -7.917 -7.275 6.022 1.00 0.29 251 GLU A C 1
ATOM 1507 O O . GLU A 1 96 ? -9.043 -7.121 5.590 1.00 0.33 251 GLU A O 1
ATOM 1519 N N . THR A 1 97 ? -7.313 -6.328 6.687 1.00 0.27 252 THR A N 1
ATOM 1520 C CA . THR A 1 97 ? -8.003 -5.030 6.928 1.00 0.26 252 THR A CA 1
ATOM 1521 C C . THR A 1 97 ? -7.947 -4.179 5.657 1.00 0.25 252 THR A C 1
ATOM 1522 O O . THR A 1 97 ? -8.830 -3.390 5.386 1.00 0.28 252 THR A O 1
ATOM 1533 N N . ILE A 1 98 ? -6.915 -4.336 4.875 1.00 0.25 253 ILE A N 1
ATOM 1534 C CA . ILE A 1 98 ? -6.798 -3.540 3.621 1.00 0.27 253 ILE A CA 1
ATOM 1535 C C . ILE A 1 98 ? -7.616 -4.206 2.511 1.00 0.30 253 ILE A C 1
ATOM 1536 O O . ILE A 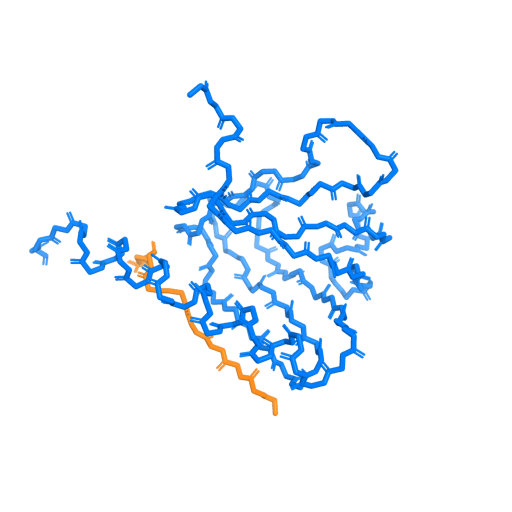1 98 ? -8.080 -3.558 1.597 1.00 0.35 253 ILE A O 1
ATOM 1552 N N . LEU A 1 99 ? -7.795 -5.496 2.585 1.00 0.31 254 LEU A N 1
ATOM 1553 C CA . LEU A 1 99 ? -8.583 -6.206 1.536 1.00 0.37 254 LEU A CA 1
ATOM 1554 C C . LEU A 1 99 ? -10.064 -5.840 1.673 1.00 0.30 254 LEU A C 1
ATOM 1555 O O . LEU A 1 99 ? -10.805 -5.847 0.711 1.00 0.35 254 LEU A O 1
ATOM 1571 N N . GLU A 1 100 ? -10.502 -5.523 2.862 1.00 0.30 255 GLU A N 1
ATOM 1572 C CA . GLU A 1 100 ? -11.935 -5.161 3.057 1.00 0.35 255 GLU A CA 1
ATOM 1573 C C . GLU A 1 100 ? -12.172 -3.724 2.586 1.00 0.35 255 GLU A C 1
ATOM 1574 O O . GLU A 1 100 ? -13.175 -3.422 1.972 1.00 0.50 255 GLU A O 1
ATOM 1586 N N . ALA A 1 101 ? -11.259 -2.836 2.868 1.00 0.30 256 ALA A N 1
ATOM 1587 C CA . ALA A 1 101 ? -11.439 -1.421 2.434 1.00 0.41 256 ALA A CA 1
ATOM 1588 C C . ALA A 1 101 ? -11.463 -1.359 0.906 1.00 0.36 256 ALA A C 1
ATOM 1589 O O . ALA A 1 101 ? -12.339 -0.764 0.311 1.00 0.45 256 ALA A O 1
ATOM 1596 N N . MET A 1 102 ? -10.506 -1.972 0.267 1.00 0.32 257 MET A N 1
ATOM 1597 C CA . MET A 1 102 ? -10.466 -1.955 -1.222 1.00 0.33 257 MET A CA 1
ATOM 1598 C C . MET A 1 102 ? -11.699 -2.674 -1.770 1.00 0.28 257 MET A C 1
ATOM 1599 O O . MET A 1 102 ? -12.271 -2.274 -2.764 1.00 0.27 257 MET A O 1
ATOM 1613 N N . ARG A 1 103 ? -12.114 -3.731 -1.130 1.00 0.29 258 ARG A N 1
ATOM 1614 C CA . ARG A 1 103 ? -13.313 -4.471 -1.614 1.00 0.29 258 ARG A CA 1
ATOM 1615 C C . ARG A 1 103 ? -14.547 -3.573 -1.493 1.00 0.29 258 ARG A C 1
ATOM 1616 O O . ARG A 1 103 ? -15.509 -3.722 -2.218 1.00 0.33 258 ARG A O 1
ATOM 1637 N N . ALA A 1 104 ? -14.527 -2.639 -0.579 1.00 0.30 259 ALA A N 1
ATOM 1638 C CA . ALA A 1 104 ? -15.698 -1.733 -0.413 1.00 0.35 259 ALA A CA 1
ATOM 1639 C C . ALA A 1 104 ? -15.708 -0.690 -1.535 1.00 0.32 259 ALA A C 1
ATOM 1640 O O . ALA A 1 104 ? -16.735 -0.129 -1.859 1.00 0.39 259 ALA A O 1
ATOM 1647 N N . MET A 1 105 ? -14.575 -0.422 -2.130 1.00 0.29 260 MET A N 1
ATOM 1648 C CA . MET A 1 105 ? -14.531 0.586 -3.226 1.00 0.29 260 MET A CA 1
ATOM 1649 C C . MET A 1 105 ? -14.946 -0.070 -4.547 1.00 0.27 260 MET A C 1
ATOM 1650 O O . MET A 1 105 ? -15.887 0.352 -5.189 1.00 0.30 260 MET A O 1
ATOM 1664 N N . SER A 1 106 ? -14.253 -1.098 -4.962 1.00 0.27 261 SER A N 1
ATOM 1665 C CA . SER A 1 106 ? -14.616 -1.770 -6.244 1.00 0.30 261 SER A CA 1
ATOM 1666 C C . SER A 1 106 ? -16.040 -2.328 -6.152 1.00 0.34 261 SER A C 1
ATOM 1667 O O . SER A 1 106 ? -16.782 -2.324 -7.114 1.00 0.43 261 SER A O 1
ATOM 1675 N N . ASP A 1 107 ? -16.424 -2.812 -5.003 1.00 0.35 262 ASP A N 1
ATOM 1676 C CA . ASP A 1 107 ? -17.797 -3.376 -4.847 1.00 0.43 262 ASP A CA 1
ATOM 1677 C C . ASP A 1 107 ? -18.820 -2.241 -4.763 1.00 0.46 262 ASP A C 1
ATOM 1678 O O . ASP A 1 107 ? -19.903 -2.328 -5.306 1.00 0.63 262 ASP A O 1
ATOM 1687 N N . GLU A 1 108 ? -18.486 -1.177 -4.086 1.00 0.50 263 GLU A N 1
ATOM 1688 C CA . GLU A 1 108 ? -19.442 -0.039 -3.969 1.00 0.73 263 GLU A CA 1
ATOM 1689 C C . GLU A 1 108 ? -19.110 1.020 -5.022 1.00 0.80 263 GLU A C 1
ATOM 1690 O O . GLU A 1 108 ? -19.395 2.188 -4.850 1.00 1.28 263 GLU A O 1
ATOM 1702 N N . PHE A 1 109 ? -18.509 0.625 -6.112 1.00 0.74 264 PHE A N 1
ATOM 1703 C CA . PHE A 1 109 ? -18.163 1.616 -7.167 1.00 1.08 264 PHE A CA 1
ATOM 1704 C C . PHE A 1 109 ? -19.398 1.901 -8.024 1.00 1.47 264 PHE A C 1
ATOM 1705 O O . PHE A 1 109 ? -19.971 2.970 -7.963 1.00 1.91 264 PHE A O 1
ATOM 1722 N N . ARG A 1 110 ? -19.810 0.948 -8.821 1.00 1.91 265 ARG A N 1
ATOM 1723 C CA . ARG A 1 110 ? -21.001 1.144 -9.686 1.00 2.74 265 ARG A CA 1
ATOM 1724 C C . ARG A 1 110 ? -21.109 -0.049 -10.656 1.00 3.15 265 ARG A C 1
ATOM 1725 O O . ARG A 1 110 ? -20.101 -0.579 -11.074 1.00 3.44 265 ARG A O 1
ATOM 1746 N N . PRO A 1 111 ? -22.326 -0.436 -10.981 1.00 3.82 266 PRO A N 1
ATOM 1747 C CA . PRO A 1 111 ? -22.608 -1.558 -11.902 1.00 4.75 266 PRO A CA 1
ATOM 1748 C C . PRO A 1 111 ? -21.910 -1.343 -13.258 1.00 5.08 266 PRO A C 1
ATOM 1749 O O . PRO A 1 111 ? -20.891 -0.693 -13.350 1.00 4.99 266 PRO A O 1
ATOM 1760 N N . ARG A 1 112 ? -22.454 -1.886 -14.318 1.00 5.85 267 ARG A N 1
ATOM 1761 C CA . ARG A 1 112 ? -21.823 -1.711 -15.657 1.00 6.58 267 ARG A CA 1
ATOM 1762 C C . ARG A 1 112 ? -20.460 -2.407 -15.671 1.00 7.13 267 ARG A C 1
ATOM 1763 O O . ARG A 1 112 ? -20.365 -3.467 -16.267 1.00 7.64 267 ARG A O 1
ATOM 1785 N N . LEU B 2 1 ? 4.245 -18.101 -1.016 1.00 0.68 489 LEU B N 1
ATOM 1786 C CA . LEU B 2 1 ? 4.187 -16.661 -1.398 1.00 0.60 489 LEU B CA 1
ATOM 1787 C C . LEU B 2 1 ? 2.750 -16.154 -1.261 1.00 0.60 489 LEU B C 1
ATOM 1788 O O . LEU B 2 1 ? 2.042 -15.978 -2.233 1.00 0.90 489 LEU B O 1
ATOM 1806 N N . VAL B 2 2 ? 2.314 -15.915 -0.056 1.00 0.45 490 VAL B N 1
ATOM 1807 C CA . VAL B 2 2 ? 0.925 -15.416 0.149 1.00 0.42 490 VAL B CA 1
ATOM 1808 C C . VAL 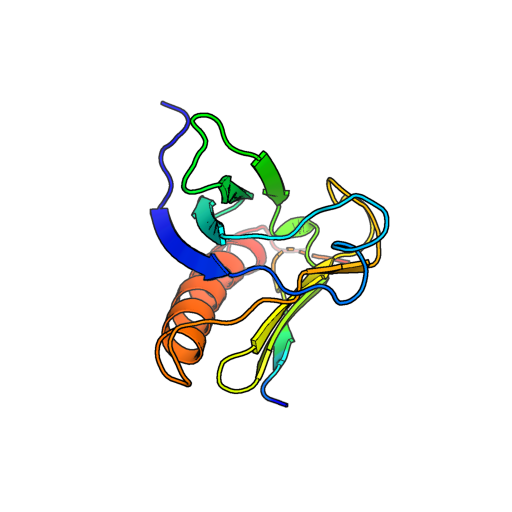B 2 2 ? 0.740 -14.123 -0.648 1.00 0.48 490 VAL B C 1
ATOM 1809 O O . VAL B 2 2 ? 1.378 -13.124 -0.380 1.00 0.86 490 VAL B O 1
ATOM 1822 N N . ILE B 2 3 ? -0.122 -14.131 -1.629 1.00 0.43 491 ILE B N 1
ATOM 1823 C CA . ILE B 2 3 ? -0.333 -12.897 -2.439 1.00 0.45 491 ILE B CA 1
ATOM 1824 C C . ILE B 2 3 ? -1.823 -12.542 -2.477 1.00 0.44 491 ILE B C 1
ATOM 1825 O O . ILE B 2 3 ? -2.679 -13.376 -2.257 1.00 0.48 491 ILE B O 1
ATOM 1841 N N . ALA B 2 4 ? -2.137 -11.304 -2.758 1.00 0.48 492 ALA B N 1
ATOM 1842 C CA . ALA B 2 4 ? -3.565 -10.881 -2.815 1.00 0.51 492 ALA B CA 1
ATOM 1843 C C . ALA B 2 4 ? -3.788 -10.052 -4.082 1.00 0.55 492 ALA B C 1
ATOM 1844 O O . ALA B 2 4 ? -2.896 -9.885 -4.886 1.00 1.25 492 ALA B O 1
ATOM 1851 N N . GLY B 2 5 ? -4.967 -9.529 -4.272 1.00 0.37 493 GLY B N 1
ATOM 1852 C CA . GLY B 2 5 ? -5.221 -8.717 -5.495 1.00 0.30 493 GLY B CA 1
ATOM 1853 C C . GLY B 2 5 ? -5.918 -7.410 -5.118 1.00 0.34 493 GLY B C 1
ATOM 1854 O O . GLY B 2 5 ? -6.413 -7.250 -4.020 1.00 0.72 493 GLY B O 1
ATOM 1858 N N . ASN B 2 6 ? -5.959 -6.475 -6.025 1.00 0.31 494 ASN B N 1
ATOM 1859 C CA . ASN B 2 6 ? -6.622 -5.174 -5.735 1.00 0.30 494 ASN B CA 1
ATOM 1860 C C . ASN B 2 6 ? -7.930 -5.090 -6.547 1.00 0.31 494 ASN B C 1
ATOM 1861 O O . ASN B 2 6 ? -7.884 -5.035 -7.760 1.00 0.37 494 ASN B O 1
ATOM 1872 N N . PRO B 2 7 ? -9.060 -5.091 -5.870 1.00 0.29 495 PRO B N 1
ATOM 1873 C CA . PRO B 2 7 ? -10.376 -5.026 -6.525 1.00 0.31 495 PRO B CA 1
ATOM 1874 C C . PRO B 2 7 ? -10.653 -3.621 -7.077 1.00 0.30 495 PRO B C 1
ATOM 1875 O O . PRO B 2 7 ? -11.220 -3.466 -8.140 1.00 0.35 495 PRO B O 1
ATOM 1886 N N . ALA B 2 8 ? -10.269 -2.597 -6.363 1.00 0.28 496 ALA B N 1
ATOM 1887 C CA . ALA B 2 8 ? -10.524 -1.206 -6.848 1.00 0.34 496 ALA B CA 1
ATOM 1888 C C . ALA B 2 8 ? -9.556 -0.817 -7.980 1.00 0.24 496 ALA B C 1
ATOM 1889 O O . ALA B 2 8 ? -9.628 0.278 -8.500 1.00 0.24 496 ALA B O 1
ATOM 1921 N N . ARG B 2 10 ? -9.566 -1.828 -10.944 1.00 0.37 498 ARG B N 1
ATOM 1922 C CA . ARG B 2 10 ? -10.380 -1.716 -12.193 1.00 0.50 498 ARG B CA 1
ATOM 1923 C C . ARG B 2 10 ? -9.667 -2.417 -13.364 1.00 0.83 498 ARG B C 1
ATOM 1924 O O . ARG B 2 10 ? -9.978 -3.545 -13.689 1.00 1.52 498 ARG B O 1
ATOM 1945 N N . SER B 2 11 ? -8.721 -1.777 -14.004 1.00 0.89 499 SER B N 1
ATOM 1946 C CA . SER B 2 11 ? -8.019 -2.437 -15.141 1.00 1.22 499 SER B CA 1
ATOM 1947 C C . SER B 2 11 ? -9.043 -2.877 -16.189 1.00 2.09 499 SER B C 1
ATOM 1948 O O . SER B 2 11 ? -10.194 -2.497 -16.059 1.00 2.59 499 SER B O 1
#

Secondary structure (DSSP, 8-state):
-----SEEEEEEE--SSHHHHS---SEEEEEEETTEEEEEETT-SS-SEEEETTTEEEEEEETTEEEEEE-TT-SS-SEEE-EE-SSTTHHHHHHHHHHHHHHHHHHTT---/----------

GO terms:
  GO:0035591 signaling adaptor activity (F, IDA)
  GO:0008286 insulin receptor signaling pathway (P, IDA)
  GO:0005634 nucleus (C, EXP)
  GO:0005737 cytoplasm (C, EXP)
  GO:0005515 protein binding (F, IPI)
  GO:0005068 transmembrane receptor protein tyrosine kinase adaptor activity (F, TAS)
  GO:0005737 cytoplasm (C, TAS)
  GO:0007165 signal transduction (P, TAS)
  GO:0005829 cytosol (C, TAS)
  GO:0005886 plasma membrane (C, TAS)
  GO:0005901 caveola (C, IDA)
  GO:0030159 signaling receptor complex adaptor activity (F, IDA)
  GO:0043491 phosphatidylinositol 3-kinase/protein kinase B signal transduction (P, IDA)
  GO:0032868 response to insulin (P, IDA)
  GO:0046326 positive regulation of D-glucose import across plasma membrane (P, IDA)
  GO:0046628 positive regulation of insulin receptor signaling pathway (P, IDA)
  GO:0046676 negative regulation of insulin secretion (P, IDA)
  GO:0042593 glucose homeostasis (P, TAS)
  GO:0019221 cytokine-mediated signaling pathway (P, IGI)
  GO:0045725 positive regulation of glycogen biosynthetic process (P, IMP)

CATH classification: 2.30.29.30

InterPro domains:
  IPR001849 Pleckstrin homology domain [PF00169] (21-112)
  IPR001849 Pleckstrin homology domain [PS50003] (12-115)
  IPR001849 Pleckstrin homology domain [SM00233] (13-117)
  IPR002404 IRS-type PTB domain [PF02174] (167-260)
  IPR002404 IRS-type PTB domain [PR00628] (159-178)
  IPR002404 IRS-type PTB domain [PR00628] (180-200)
  IPR002404 IRS-type PTB domain [PR00628] (202-218)
  IPR002404 IRS-type PTB domain [PR00628] (219-231)
  IPR002404 IRS-type PTB domain [PR00628] (232-240)
  IPR002404 IRS-type PTB domain [PR00628] (243-267)
  IPR002404 IRS-type PTB domain [PS51064] (160-264)
  IPR002404 IRS-type PTB domain [SM00310] (160-262)
  IPR002404 IRS-type PTB domain [cd01204] (160-263)
  IPR011993 PH-like domain superfamily [G3DSA:2.30.29.30] (5-114)
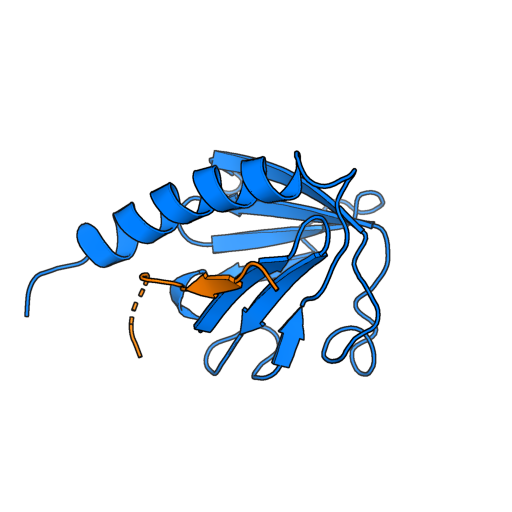  IPR011993 PH-like domain superfamily [G3DSA:2.30.29.30] (161-265)
  IPR039011 Insulin receptor substrate [PTHR10614] (6-1241)

Organism: Homo sapiens (NCBI:txid9606)

B-factor: mean 1.08, std 1.44, range [0.15, 10.77]

Radius of gyration: 13.46 Å; Cα contacts (8 Å, |Δi|>4): 273; chains: 2; bounding box: 39×34×28 Å